Protein AF-A0A929DJB5-F1 (afdb_monomer_lite)

Structure (mmCIF, N/CA/C/O backbone):
data_AF-A0A929DJB5-F1
#
_entry.id   AF-A0A929DJB5-F1
#
loop_
_atom_site.group_PDB
_atom_site.id
_atom_site.type_symbol
_atom_site.label_atom_id
_atom_site.label_alt_id
_atom_site.label_comp_id
_atom_site.label_asym_id
_atom_site.label_entity_id
_atom_site.label_seq_id
_atom_site.pdbx_PDB_ins_code
_atom_site.Cartn_x
_atom_site.Cartn_y
_atom_site.Cartn_z
_atom_site.occupancy
_atom_site.B_iso_or_equiv
_atom_site.auth_seq_id
_atom_site.auth_comp_id
_atom_site.auth_asym_id
_atom_site.auth_atom_id
_atom_site.pdbx_PDB_model_num
ATOM 1 N N . MET A 1 1 ? 4.868 -9.855 -59.756 1.00 59.44 1 MET A N 1
ATOM 2 C CA . MET A 1 1 ? 4.004 -10.099 -58.573 1.00 59.44 1 MET A CA 1
ATOM 3 C C . MET A 1 1 ? 4.713 -10.817 -57.414 1.00 59.44 1 MET A C 1
ATOM 5 O O . MET A 1 1 ? 4.419 -10.492 -56.273 1.00 59.44 1 MET A O 1
ATOM 9 N N . LYS A 1 2 ? 5.665 -11.741 -57.658 1.00 66.25 2 LYS A N 1
ATOM 10 C CA . LYS A 1 2 ? 6.458 -12.391 -56.586 1.00 66.25 2 LYS A CA 1
ATOM 11 C C . LYS A 1 2 ? 7.333 -11.412 -55.784 1.00 66.25 2 LYS A C 1
ATOM 13 O O . LYS A 1 2 ? 7.277 -11.431 -54.563 1.00 66.25 2 LYS A O 1
ATOM 18 N N . THR A 1 3 ? 8.041 -10.510 -56.461 1.00 69.69 3 THR A N 1
ATOM 19 C CA . THR A 1 3 ? 8.909 -9.494 -55.836 1.00 69.69 3 THR A CA 1
ATOM 20 C C . THR A 1 3 ? 8.137 -8.530 -54.935 1.00 69.69 3 THR A C 1
ATOM 22 O O . THR A 1 3 ? 8.522 -8.310 -53.796 1.00 69.69 3 THR A O 1
ATOM 25 N N . MET A 1 4 ? 6.982 -8.035 -55.385 1.00 75.31 4 MET A N 1
ATOM 26 C CA . MET A 1 4 ? 6.136 -7.127 -54.595 1.00 75.31 4 MET A CA 1
ATOM 27 C C . MET A 1 4 ? 5.583 -7.785 -53.318 1.00 75.31 4 MET A C 1
ATOM 29 O O . MET A 1 4 ? 5.530 -7.151 -52.269 1.00 75.31 4 MET A O 1
ATOM 33 N N . LYS A 1 5 ? 5.253 -9.085 -53.377 1.00 78.06 5 LYS A N 1
ATOM 34 C CA . LYS A 1 5 ? 4.843 -9.869 -52.201 1.00 78.06 5 LYS A CA 1
ATOM 35 C C . LYS A 1 5 ? 6.007 -10.082 -51.222 1.00 78.06 5 LYS A C 1
ATOM 37 O O . LYS A 1 5 ? 5.787 -10.063 -50.019 1.00 78.06 5 LYS A O 1
ATOM 42 N N . GLN A 1 6 ? 7.236 -10.236 -51.721 1.00 79.56 6 GLN A N 1
ATOM 43 C CA . GLN A 1 6 ? 8.436 -10.364 -50.885 1.00 79.56 6 GLN A CA 1
ATOM 44 C C . GLN A 1 6 ? 8.779 -9.060 -50.153 1.00 79.56 6 GLN A C 1
ATOM 46 O O . GLN A 1 6 ? 9.038 -9.102 -48.954 1.00 79.56 6 GLN A O 1
ATOM 51 N N . TYR A 1 7 ? 8.706 -7.905 -50.826 1.00 86.69 7 TYR A N 1
ATOM 52 C CA . TYR A 1 7 ? 8.911 -6.606 -50.172 1.00 86.69 7 TYR A CA 1
ATOM 53 C C . TYR A 1 7 ? 7.843 -6.313 -49.116 1.00 86.69 7 TYR A C 1
ATOM 55 O O . TYR A 1 7 ? 8.171 -5.816 -48.044 1.00 86.69 7 TYR A O 1
ATOM 63 N N . PHE A 1 8 ? 6.586 -6.682 -49.380 1.00 88.12 8 PHE A N 1
ATOM 64 C CA . PHE A 1 8 ? 5.506 -6.535 -48.405 1.00 88.12 8 PHE A CA 1
ATOM 65 C C . PHE A 1 8 ? 5.737 -7.394 -47.154 1.00 88.12 8 PHE A C 1
ATOM 67 O O . PHE A 1 8 ? 5.643 -6.894 -46.038 1.00 88.12 8 PHE A O 1
ATOM 74 N N . VAL A 1 9 ? 6.110 -8.668 -47.325 1.00 88.44 9 VAL A N 1
ATOM 75 C CA . VAL A 1 9 ? 6.434 -9.557 -46.195 1.00 88.44 9 VAL A CA 1
ATOM 76 C C . VAL A 1 9 ? 7.629 -9.025 -45.402 1.00 88.44 9 VAL A C 1
ATOM 78 O O . VAL A 1 9 ? 7.582 -8.996 -44.177 1.00 88.44 9 VAL A O 1
ATOM 81 N N . MET A 1 10 ? 8.673 -8.546 -46.079 1.00 89.19 10 MET A N 1
ATOM 82 C CA . MET A 1 10 ? 9.853 -7.988 -45.417 1.00 89.19 10 MET A CA 1
ATOM 83 C C . MET A 1 10 ? 9.529 -6.705 -44.632 1.00 89.19 10 MET A C 1
ATOM 85 O O . MET A 1 10 ? 10.013 -6.542 -43.515 1.00 89.19 10 MET A O 1
ATOM 89 N N . ALA A 1 11 ? 8.672 -5.828 -45.167 1.00 89.69 11 ALA A N 1
ATOM 90 C CA . ALA A 1 11 ? 8.227 -4.617 -44.477 1.00 89.69 11 ALA A CA 1
ATOM 91 C C . ALA A 1 11 ? 7.398 -4.933 -43.221 1.00 89.69 11 ALA A C 1
ATOM 93 O O . ALA A 1 11 ? 7.592 -4.300 -42.188 1.00 89.69 11 ALA A O 1
ATOM 94 N N . VAL A 1 12 ? 6.524 -5.945 -43.279 1.00 89.88 12 VAL A N 1
ATOM 95 C CA . VAL A 1 12 ? 5.746 -6.403 -42.115 1.00 89.88 12 VAL A CA 1
ATOM 96 C C . VAL A 1 12 ? 6.660 -6.979 -41.029 1.00 89.88 12 VAL A C 1
ATOM 98 O O . VAL A 1 12 ? 6.481 -6.665 -39.857 1.00 89.88 12 VAL A O 1
ATOM 101 N N . VAL A 1 13 ? 7.676 -7.763 -41.400 1.00 88.69 13 VAL A N 1
ATOM 102 C CA . VAL A 1 13 ? 8.656 -8.311 -40.443 1.00 88.69 13 VAL A CA 1
ATOM 103 C C . VAL A 1 13 ? 9.468 -7.199 -39.769 1.00 88.69 13 VAL A C 1
ATOM 105 O O . VAL A 1 13 ? 9.653 -7.230 -38.554 1.00 88.69 13 VAL A O 1
ATOM 108 N N . LEU A 1 14 ? 9.897 -6.186 -40.527 1.00 85.81 14 LEU A N 1
ATOM 109 C CA . LEU A 1 14 ? 10.575 -5.000 -39.988 1.00 85.81 14 LEU A CA 1
ATOM 110 C C . LEU A 1 14 ? 9.689 -4.209 -39.016 1.00 85.81 14 LEU A C 1
ATOM 112 O O . LEU A 1 14 ? 10.177 -3.756 -37.984 1.00 85.81 14 LEU A O 1
ATOM 116 N N . LEU A 1 15 ? 8.391 -4.086 -39.310 1.00 85.00 15 LEU A N 1
ATOM 117 C CA . LEU A 1 15 ? 7.436 -3.398 -38.438 1.00 85.00 15 LEU A CA 1
ATOM 118 C C . LEU A 1 15 ? 7.248 -4.125 -37.096 1.00 85.00 15 LEU A C 1
ATOM 120 O O . LEU A 1 15 ? 7.125 -3.482 -36.060 1.00 85.00 15 LEU A O 1
ATOM 124 N N . ILE A 1 16 ? 7.251 -5.462 -37.112 1.00 82.25 16 ILE A N 1
ATOM 125 C CA . ILE A 1 16 ? 7.115 -6.295 -35.907 1.00 82.25 16 ILE A CA 1
ATOM 126 C C . ILE A 1 16 ? 8.370 -6.194 -35.028 1.00 82.25 16 ILE A C 1
ATOM 128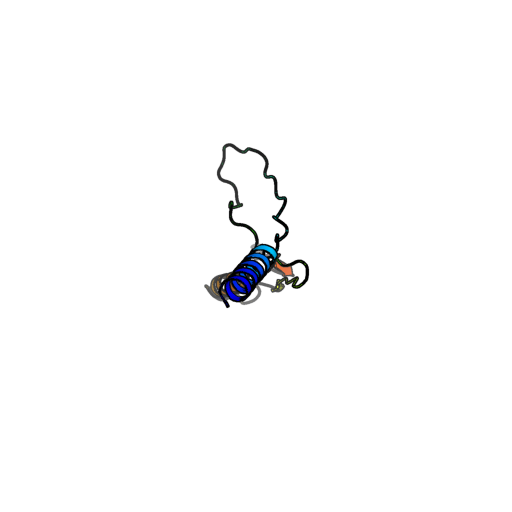 O O . ILE A 1 16 ? 8.261 -6.104 -33.808 1.00 82.25 16 ILE A O 1
ATOM 132 N N . LEU A 1 17 ? 9.559 -6.166 -35.635 1.00 78.69 17 LEU A N 1
ATOM 133 C CA . LEU A 1 17 ? 10.830 -6.084 -34.904 1.00 78.69 17 LEU A CA 1
ATOM 134 C C . LEU A 1 17 ? 11.082 -4.706 -34.272 1.00 78.69 17 LEU A C 1
ATOM 136 O O . LEU A 1 17 ? 11.775 -4.620 -33.263 1.00 78.69 17 LEU A O 1
ATOM 140 N N . ALA A 1 18 ? 10.504 -3.636 -34.824 1.00 78.00 18 ALA A N 1
ATOM 141 C CA . ALA A 1 18 ? 10.603 -2.289 -34.261 1.00 78.00 18 ALA A CA 1
ATOM 142 C C . ALA A 1 18 ? 9.723 -2.069 -33.009 1.00 78.00 18 ALA A C 1
ATOM 144 O O . ALA A 1 18 ? 9.832 -1.029 -32.367 1.00 78.00 18 ALA A O 1
ATOM 145 N N . GLY A 1 19 ? 8.860 -3.028 -32.650 1.00 72.12 19 GLY A N 1
ATOM 146 C CA . GLY A 1 19 ? 7.927 -2.925 -31.521 1.00 72.12 19 GLY A CA 1
ATOM 147 C C . GLY A 1 19 ? 8.498 -3.277 -30.141 1.00 72.12 19 GLY A C 1
ATOM 148 O O . GLY A 1 19 ? 7.738 -3.311 -29.175 1.00 72.12 19 GLY A O 1
ATOM 149 N N . CYS A 1 20 ? 9.797 -3.561 -30.013 1.00 63.72 20 CYS A N 1
ATOM 150 C CA . CYS A 1 20 ? 10.406 -3.838 -28.711 1.00 63.72 20 CYS A CA 1
ATOM 151 C C . CYS A 1 20 ? 10.582 -2.544 -27.900 1.00 63.72 20 CYS A C 1
ATOM 153 O O . CYS A 1 20 ? 11.619 -1.890 -27.981 1.00 63.72 20 CYS A O 1
ATOM 155 N N . ASN A 1 21 ? 9.584 -2.195 -27.086 1.00 65.94 21 ASN A N 1
ATOM 156 C CA . ASN A 1 21 ? 9.757 -1.228 -26.004 1.00 65.94 21 ASN A CA 1
ATOM 157 C C . ASN A 1 21 ? 10.528 -1.889 -24.856 1.00 65.94 21 ASN A C 1
ATOM 159 O O . ASN A 1 21 ? 10.040 -2.828 -24.229 1.00 65.94 21 ASN A O 1
ATOM 163 N N . THR A 1 22 ? 11.728 -1.394 -24.568 1.00 62.03 22 THR A N 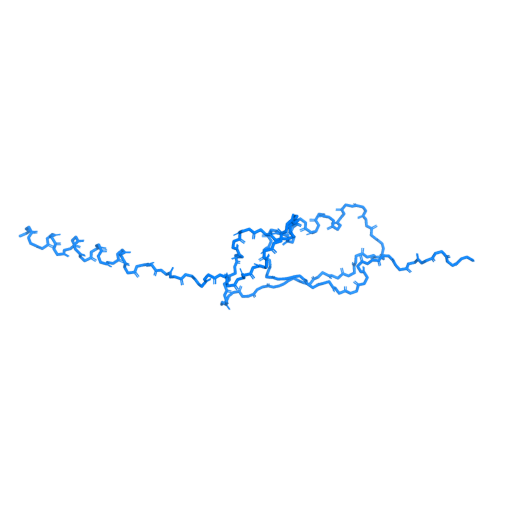1
ATOM 164 C CA . THR A 1 22 ? 12.453 -1.721 -23.337 1.00 62.03 22 THR A CA 1
ATOM 165 C C . THR A 1 22 ? 11.854 -0.902 -22.199 1.00 62.03 22 THR A C 1
ATOM 167 O O . THR A 1 22 ? 12.164 0.282 -22.061 1.00 62.03 22 THR A O 1
ATOM 170 N N . SER A 1 23 ? 10.967 -1.502 -21.405 1.00 62.81 23 SER A N 1
ATOM 171 C CA . SER A 1 23 ? 10.568 -0.913 -20.124 1.00 62.81 23 SER A CA 1
ATOM 172 C C . SER A 1 23 ? 11.809 -0.775 -19.234 1.00 62.81 23 SER A C 1
ATOM 174 O O . SER A 1 23 ? 12.631 -1.696 -19.222 1.00 62.81 23 SER A O 1
ATOM 176 N N . PRO A 1 24 ? 11.991 0.350 -18.518 1.00 60.81 24 PRO A N 1
ATOM 177 C CA . PRO A 1 24 ? 13.101 0.493 -17.589 1.00 60.81 24 PRO A CA 1
ATOM 178 C C . PRO A 1 24 ? 12.997 -0.590 -16.512 1.00 60.81 24 PRO A C 1
ATOM 180 O O . PRO A 1 24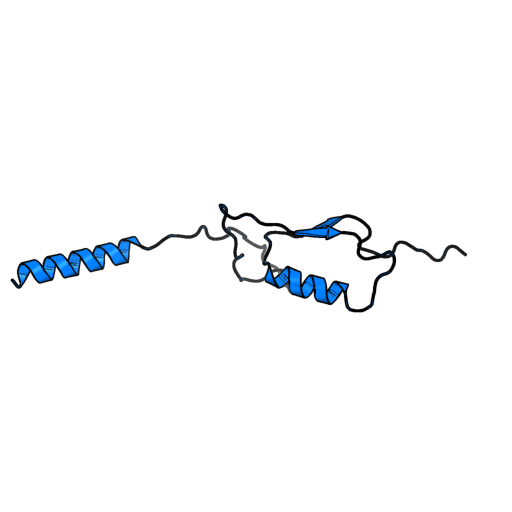 ? 12.023 -0.654 -15.766 1.00 60.81 24 PRO A O 1
ATOM 183 N N . GLU A 1 25 ? 13.993 -1.468 -16.469 1.00 62.19 25 GLU A N 1
ATOM 184 C CA . GLU A 1 25 ? 14.119 -2.493 -15.441 1.00 62.19 25 GLU A CA 1
ATOM 185 C C . GLU A 1 25 ? 14.407 -1.806 -14.099 1.00 62.19 25 GLU A C 1
ATOM 187 O O . GLU A 1 25 ? 15.232 -0.890 -14.020 1.00 62.19 25 GLU A O 1
ATOM 192 N N . ALA A 1 26 ? 13.694 -2.196 -13.042 1.00 63.84 26 ALA A N 1
ATOM 193 C CA . ALA A 1 26 ? 13.920 -1.635 -11.716 1.00 63.84 26 ALA A CA 1
ATOM 194 C C . ALA A 1 26 ? 15.331 -2.018 -11.225 1.00 63.84 26 ALA A C 1
ATOM 196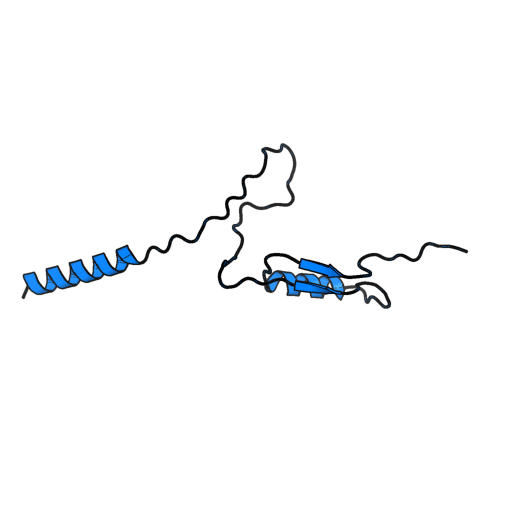 O O . ALA A 1 26 ? 15.594 -3.187 -10.960 1.00 63.84 26 ALA A O 1
ATOM 197 N N . ASP A 1 27 ? 16.233 -1.041 -11.069 1.00 70.19 27 ASP A N 1
ATOM 198 C CA . ASP A 1 27 ? 17.626 -1.245 -10.617 1.00 70.19 27 ASP A CA 1
ATOM 199 C C . ASP A 1 27 ? 17.732 -1.433 -9.089 1.00 70.19 27 ASP A C 1
ATOM 201 O O . ASP A 1 27 ? 18.528 -0.788 -8.403 1.00 70.19 27 ASP A O 1
ATOM 205 N N . PHE A 1 28 ? 16.888 -2.293 -8.512 1.00 74.56 28 PHE A N 1
ATOM 206 C CA . PHE A 1 28 ? 17.030 -2.683 -7.112 1.00 74.56 28 PHE A CA 1
ATOM 207 C C . PHE A 1 28 ? 18.043 -3.826 -7.001 1.00 74.56 28 PHE A C 1
ATOM 209 O O . PHE A 1 28 ? 17.765 -4.960 -7.383 1.00 74.56 28 PHE A O 1
ATOM 216 N N . LYS A 1 29 ? 19.228 -3.527 -6.458 1.00 79.50 29 LYS A N 1
ATOM 217 C CA . LYS A 1 29 ? 20.288 -4.508 -6.175 1.00 79.50 29 LYS A CA 1
ATOM 218 C C . LYS A 1 29 ? 20.333 -4.806 -4.673 1.00 79.50 29 LYS A C 1
ATOM 220 O O . LYS A 1 29 ? 21.030 -4.091 -3.947 1.00 79.50 29 LYS A O 1
ATOM 225 N N . PRO A 1 30 ? 19.587 -5.811 -4.178 1.00 76.44 30 PRO A N 1
ATOM 226 C CA . PRO A 1 30 ? 19.608 -6.138 -2.762 1.00 76.44 30 PRO A CA 1
ATOM 227 C C . PRO A 1 30 ? 20.976 -6.699 -2.344 1.00 76.44 30 PRO A C 1
ATOM 229 O O . PRO A 1 30 ? 21.630 -7.394 -3.128 1.00 76.44 30 PRO A O 1
ATOM 232 N N . PRO A 1 31 ? 21.417 -6.441 -1.104 1.00 82.19 31 PRO A N 1
ATOM 233 C CA . PRO A 1 31 ? 22.602 -7.085 -0.555 1.00 82.19 31 PRO A CA 1
ATOM 234 C C . PRO A 1 31 ? 22.387 -8.600 -0.405 1.00 82.19 31 PRO A C 1
ATOM 2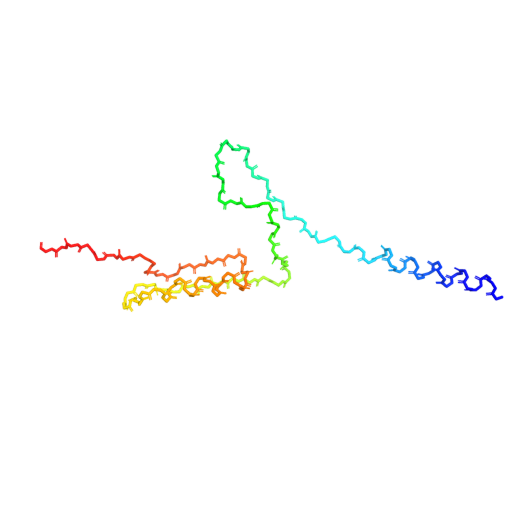36 O O . PRO A 1 31 ? 21.289 -9.064 -0.083 1.00 82.19 31 PRO A O 1
ATOM 239 N N . ALA A 1 32 ? 23.453 -9.377 -0.610 1.00 81.81 32 ALA A N 1
ATOM 240 C CA . ALA A 1 32 ? 23.436 -10.812 -0.338 1.00 81.81 32 ALA A CA 1
ATOM 241 C C . ALA A 1 32 ? 23.183 -11.046 1.158 1.00 81.81 32 ALA A C 1
ATOM 243 O O . ALA A 1 32 ? 23.873 -10.467 1.999 1.00 81.81 32 ALA A O 1
ATOM 244 N N . THR A 1 33 ? 22.180 -11.864 1.485 1.00 84.06 33 THR A N 1
ATOM 245 C CA . THR A 1 33 ? 21.777 -12.106 2.874 1.00 84.06 33 THR A CA 1
ATOM 246 C C . THR A 1 33 ? 21.444 -13.581 3.091 1.00 84.06 33 THR A C 1
ATOM 248 O O . THR A 1 33 ? 20.760 -14.181 2.267 1.00 84.06 33 THR A O 1
ATOM 251 N N . ASP A 1 34 ? 21.878 -14.146 4.220 1.00 86.75 34 ASP A N 1
ATOM 252 C CA . ASP A 1 34 ? 21.673 -15.566 4.567 1.00 86.75 34 ASP A CA 1
ATOM 253 C C . ASP A 1 34 ? 20.299 -15.854 5.210 1.00 86.75 34 ASP A C 1
ATOM 255 O O . ASP A 1 34 ? 20.011 -16.977 5.626 1.00 86.75 34 ASP A O 1
ATOM 259 N N . THR A 1 35 ? 19.438 -14.840 5.335 1.00 89.88 35 THR A N 1
ATOM 260 C CA . THR A 1 35 ? 18.117 -14.936 5.975 1.00 89.88 35 THR A CA 1
ATOM 261 C C . THR A 1 35 ? 16.988 -14.625 4.996 1.00 89.88 35 THR A C 1
ATOM 263 O O . THR A 1 35 ? 17.210 -14.054 3.929 1.00 89.88 35 THR A O 1
ATOM 266 N N . ALA A 1 36 ? 15.754 -14.997 5.350 1.00 84.75 36 ALA A N 1
ATOM 267 C CA . ALA A 1 36 ? 14.577 -14.631 4.567 1.00 84.75 36 ALA A CA 1
ATOM 268 C C . ALA A 1 36 ? 14.410 -13.106 4.529 1.00 84.75 36 ALA A C 1
ATOM 270 O O . ALA A 1 36 ? 14.423 -12.451 5.573 1.00 84.75 36 ALA A O 1
ATOM 271 N N . GLN A 1 37 ? 14.237 -12.561 3.326 1.00 83.88 37 GLN A N 1
ATOM 272 C CA . GLN A 1 37 ? 14.147 -11.123 3.106 1.00 83.88 37 GLN A CA 1
ATOM 273 C C . GLN A 1 37 ? 12.703 -10.680 2.853 1.00 83.88 37 GLN A C 1
ATOM 275 O O . GLN A 1 37 ? 11.925 -11.432 2.264 1.00 83.88 37 GLN A O 1
ATOM 280 N N . PRO A 1 38 ? 12.326 -9.455 3.255 1.00 83.62 38 PRO A N 1
ATOM 281 C CA . PRO A 1 38 ? 10.988 -8.913 3.032 1.00 83.62 38 PRO A CA 1
ATOM 282 C C . PRO A 1 38 ? 10.788 -8.361 1.605 1.00 83.62 38 PRO A C 1
ATOM 284 O O . PRO A 1 38 ? 9.945 -7.491 1.404 1.00 83.62 38 PRO A O 1
ATOM 287 N N . TRP A 1 39 ? 11.554 -8.831 0.617 1.00 82.81 39 TRP A N 1
ATOM 288 C CA . TRP A 1 39 ? 11.419 -8.459 -0.794 1.00 82.81 39 TRP A CA 1
ATOM 289 C C . TRP A 1 39 ? 11.398 -9.699 -1.689 1.00 82.81 39 TRP A C 1
ATOM 291 O O . TRP A 1 39 ? 11.933 -10.750 -1.343 1.00 82.81 39 TRP A O 1
ATOM 301 N N . THR A 1 40 ? 10.764 -9.568 -2.851 1.00 80.44 40 THR A N 1
ATOM 302 C CA . THR A 1 40 ? 10.619 -10.630 -3.855 1.00 80.44 40 THR A CA 1
ATOM 303 C C . THR A 1 40 ? 11.389 -10.285 -5.126 1.00 80.44 40 THR A C 1
ATOM 305 O O . THR A 1 40 ? 11.642 -9.114 -5.383 1.00 80.44 40 THR A O 1
ATOM 308 N N . GLU A 1 41 ? 11.676 -11.278 -5.970 1.00 78.25 41 GLU A N 1
ATOM 309 C CA . GLU A 1 41 ? 12.248 -11.069 -7.318 1.00 78.25 41 GLU A CA 1
ATOM 310 C C . GLU A 1 41 ? 11.250 -10.449 -8.314 1.00 78.25 41 GLU A C 1
ATOM 312 O O . GLU A 1 41 ? 11.605 -10.106 -9.439 1.00 78.25 41 GLU A O 1
ATOM 317 N N . GLN A 1 42 ? 9.979 -10.321 -7.923 1.00 79.06 42 GLN A N 1
ATOM 318 C CA . GLN A 1 42 ? 8.945 -9.755 -8.775 1.00 79.06 42 GLN A CA 1
ATOM 319 C C . GLN A 1 42 ? 9.196 -8.263 -9.017 1.00 79.06 42 GLN A C 1
ATOM 321 O O . GLN A 1 42 ? 9.278 -7.479 -8.072 1.00 79.06 42 GLN A O 1
ATOM 326 N N . ALA A 1 43 ? 9.269 -7.878 -10.293 1.00 76.81 43 ALA A N 1
ATOM 327 C CA . ALA A 1 43 ? 9.367 -6.481 -10.686 1.00 76.81 43 ALA A CA 1
ATOM 328 C C . ALA A 1 43 ? 8.142 -5.688 -10.205 1.00 76.81 43 ALA A C 1
ATOM 330 O O . ALA A 1 43 ? 7.006 -6.177 -10.252 1.00 76.81 43 ALA A O 1
ATOM 331 N N . PHE A 1 44 ? 8.374 -4.448 -9.774 1.00 77.50 44 PHE A N 1
ATOM 332 C CA . PHE A 1 44 ? 7.291 -3.512 -9.500 1.00 77.50 44 PHE A CA 1
ATOM 333 C C . PHE A 1 44 ? 6.496 -3.266 -10.783 1.00 77.50 44 PHE A C 1
ATOM 335 O O . PHE A 1 44 ? 7.067 -3.114 -11.860 1.00 77.50 44 PHE A O 1
ATOM 342 N N . LYS A 1 45 ? 5.168 -3.215 -10.671 1.00 79.44 45 LYS A N 1
ATOM 343 C CA . LYS A 1 45 ? 4.313 -2.772 -11.773 1.00 79.44 45 LYS A CA 1
ATOM 344 C C . LYS A 1 45 ? 4.222 -1.247 -11.745 1.00 79.44 45 LYS A C 1
ATOM 346 O O . LYS A 1 45 ? 3.179 -0.704 -11.404 1.00 79.44 45 LYS A O 1
ATOM 351 N N . ASN A 1 46 ? 5.338 -0.593 -12.044 1.00 79.38 46 ASN A N 1
ATOM 352 C CA . ASN A 1 46 ? 5.468 0.856 -12.051 1.00 79.38 46 ASN A CA 1
ATOM 353 C C . ASN A 1 46 ? 5.587 1.386 -13.486 1.00 79.38 46 ASN A C 1
ATOM 355 O O . ASN A 1 46 ? 6.242 0.786 -14.337 1.00 79.38 46 ASN A O 1
ATOM 359 N N . ASP A 1 47 ? 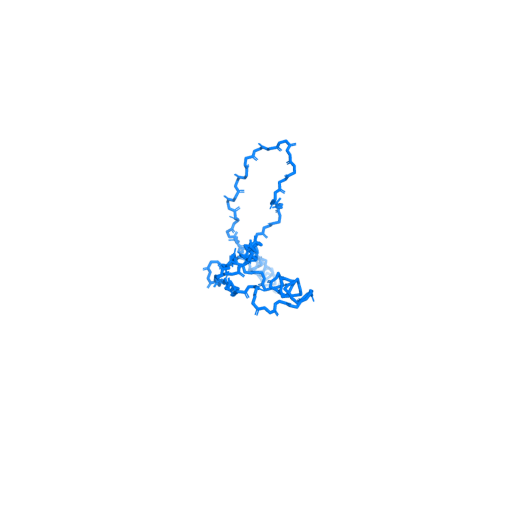4.986 2.541 -13.740 1.00 83.94 47 ASP A N 1
ATOM 360 C CA . ASP A 1 47 ? 5.244 3.340 -14.935 1.00 83.94 47 ASP A CA 1
ATOM 361 C C . ASP A 1 47 ? 5.610 4.756 -14.467 1.00 83.94 47 ASP A C 1
ATOM 363 O O . ASP A 1 47 ? 4.804 5.399 -13.794 1.00 83.94 47 ASP A O 1
ATOM 367 N N . PRO A 1 48 ? 6.814 5.273 -14.780 1.00 83.25 48 PRO A N 1
ATOM 368 C CA . PRO A 1 48 ? 7.203 6.628 -14.396 1.00 83.25 48 PRO A CA 1
ATOM 369 C C . PRO A 1 48 ? 6.251 7.730 -14.884 1.00 83.25 48 PRO A C 1
ATOM 371 O O . PRO A 1 48 ? 6.266 8.822 -14.316 1.00 83.25 48 PRO A O 1
ATOM 374 N N . MET A 1 49 ? 5.465 7.481 -15.937 1.00 88.25 49 MET A N 1
ATOM 375 C CA . MET A 1 49 ? 4.453 8.414 -16.440 1.00 88.25 49 MET A CA 1
ATOM 376 C C . MET A 1 49 ? 3.109 8.297 -15.705 1.00 88.25 49 MET A C 1
ATOM 378 O O . MET A 1 49 ? 2.365 9.275 -15.693 1.00 88.25 49 MET A O 1
ATOM 382 N N . ASP A 1 50 ? 2.842 7.170 -15.035 1.00 87.00 50 ASP A N 1
ATOM 383 C CA . ASP A 1 50 ? 1.611 6.885 -14.285 1.00 87.00 50 ASP A CA 1
ATOM 384 C C . ASP A 1 50 ? 1.922 6.569 -12.808 1.00 87.00 50 ASP A C 1
ATOM 386 O O . ASP A 1 50 ? 1.692 5.469 -12.308 1.00 87.00 50 ASP A O 1
ATOM 390 N N . PHE A 1 51 ? 2.453 7.560 -12.088 1.00 88.12 51 PHE A N 1
ATOM 391 C CA . PHE A 1 51 ? 2.808 7.417 -10.674 1.00 88.12 51 PHE A CA 1
ATOM 392 C C . PHE A 1 51 ? 1.586 7.472 -9.744 1.00 88.12 51 PHE A C 1
ATOM 394 O O . PHE A 1 51 ? 0.824 8.445 -9.770 1.00 88.12 51 PHE A O 1
ATOM 401 N N . GLN A 1 52 ? 1.438 6.489 -8.849 1.00 91.69 52 GLN A N 1
ATOM 402 C CA . GLN A 1 52 ? 0.321 6.398 -7.912 1.00 91.69 52 GLN A CA 1
ATOM 403 C C . GLN A 1 52 ? 0.748 6.024 -6.482 1.00 91.69 52 GLN A C 1
ATOM 405 O O . GLN A 1 52 ? 1.596 5.188 -6.197 1.00 91.69 52 GLN A O 1
ATOM 410 N N . PHE A 1 53 ? 0.102 6.625 -5.494 1.00 94.38 53 PHE A N 1
ATOM 411 C CA . PHE A 1 53 ? 0.357 6.273 -4.102 1.00 94.38 53 PHE A CA 1
ATOM 412 C C . PHE A 1 53 ? -0.926 6.346 -3.298 1.00 94.38 53 PHE A C 1
ATOM 414 O O . PHE A 1 53 ? -1.886 7.021 -3.676 1.00 94.38 53 PHE A O 1
ATOM 421 N N . ALA A 1 54 ? -0.947 5.630 -2.180 1.00 96.88 54 ALA A N 1
ATOM 422 C CA . ALA A 1 54 ? -2.100 5.598 -1.300 1.00 96.88 54 ALA A CA 1
ATOM 423 C C . ALA A 1 54 ? -1.781 6.250 0.040 1.00 96.88 54 ALA A C 1
ATOM 425 O O . ALA A 1 54 ? -0.717 6.028 0.618 1.00 96.88 54 ALA A O 1
ATOM 426 N N . ILE A 1 55 ? -2.747 7.002 0.558 1.00 96.56 55 ILE A N 1
ATOM 427 C CA . ILE A 1 55 ? -2.735 7.492 1.932 1.00 96.56 55 ILE A CA 1
ATOM 428 C C . ILE A 1 55 ? -3.803 6.727 2.708 1.00 96.56 55 ILE A C 1
ATOM 430 O O . ILE A 1 55 ? -4.960 6.668 2.289 1.00 96.56 55 ILE A O 1
ATOM 434 N N . VAL A 1 56 ? -3.417 6.141 3.836 1.00 95.88 56 VAL A N 1
ATOM 435 C CA . VAL A 1 56 ? -4.322 5.462 4.766 1.00 95.88 56 VAL A CA 1
ATOM 436 C C . VAL A 1 56 ? -4.326 6.250 6.071 1.00 95.88 56 VAL A C 1
ATOM 438 O O . VAL A 1 56 ? -3.274 6.451 6.670 1.00 95.88 56 VAL A O 1
ATOM 441 N N . SER A 1 57 ? -5.492 6.736 6.491 1.00 91.81 57 SER A N 1
ATOM 442 C CA . SER A 1 57 ? -5.638 7.466 7.754 1.00 91.81 57 SER A CA 1
ATOM 443 C C . SER A 1 57 ? -5.805 6.521 8.949 1.00 91.81 57 SER A C 1
ATOM 445 O O . SER A 1 57 ? -5.938 5.308 8.766 1.00 91.81 57 SER A O 1
ATOM 447 N N . ASP A 1 58 ? -5.846 7.109 10.144 1.00 92.56 58 ASP A N 1
ATOM 448 C CA . ASP A 1 58 ? -6.157 6.553 11.463 1.00 92.56 58 ASP A CA 1
ATOM 449 C C . ASP A 1 58 ? -6.834 5.174 11.416 1.00 92.56 58 ASP A C 1
ATOM 451 O O . ASP A 1 58 ? -7.942 4.991 10.897 1.00 92.56 58 ASP A O 1
ATOM 455 N N . ARG A 1 59 ? -6.152 4.179 11.984 1.00 91.94 59 ARG A N 1
ATOM 456 C CA . ARG A 1 59 ? -6.662 2.816 12.136 1.00 91.94 59 ARG A CA 1
ATOM 457 C C . ARG A 1 59 ? -7.456 2.651 13.435 1.00 91.94 59 ARG A C 1
ATOM 459 O O . ARG A 1 59 ? -8.336 1.786 13.480 1.00 91.94 59 ARG A O 1
ATOM 466 N N . THR A 1 60 ? -7.093 3.382 14.486 1.00 88.62 60 THR A N 1
ATOM 467 C CA . THR A 1 60 ? -7.685 3.274 15.830 1.00 88.62 60 THR A CA 1
ATOM 468 C C . THR A 1 60 ? -8.914 4.192 15.970 1.00 88.62 60 THR A C 1
ATOM 470 O O . THR A 1 60 ? -9.461 4.654 14.971 1.00 88.62 60 THR A O 1
ATOM 473 N N . GLY A 1 61 ? -9.441 4.387 17.186 1.00 83.38 61 GLY A N 1
ATOM 474 C CA . GLY A 1 61 ? -10.573 5.303 17.407 1.00 83.38 61 GLY A CA 1
ATOM 475 C C . GLY A 1 61 ? -11.938 4.741 16.984 1.00 83.38 61 GLY A C 1
ATOM 476 O O . GLY A 1 61 ? -12.727 5.410 16.324 1.00 83.38 61 GLY A O 1
ATOM 477 N N . GLY A 1 62 ? -12.234 3.493 17.364 1.00 85.19 62 GLY A N 1
ATOM 478 C CA . GLY A 1 62 ? -13.464 2.789 16.962 1.00 85.19 62 GLY A CA 1
ATOM 479 C C . GLY A 1 62 ? -13.222 1.671 15.947 1.00 85.19 62 GLY A C 1
ATOM 480 O O . GLY A 1 62 ? -14.102 1.338 15.146 1.00 85.19 62 GLY A O 1
ATOM 481 N N . MET A 1 63 ? -12.020 1.084 15.971 1.00 89.56 63 MET A N 1
ATOM 482 C CA . MET A 1 63 ? -11.651 0.003 15.069 1.00 89.56 63 MET A CA 1
ATOM 483 C C . MET A 1 63 ? -12.625 -1.178 15.165 1.00 89.56 63 MET A C 1
ATOM 485 O O . MET A 1 63 ? -13.027 -1.616 16.242 1.00 89.56 63 MET A O 1
ATOM 489 N N . ARG A 1 64 ? -12.980 -1.736 14.006 1.00 93.00 64 ARG A N 1
ATOM 490 C CA . ARG A 1 64 ? -13.799 -2.949 13.907 1.00 93.00 64 ARG A CA 1
ATOM 491 C C . ARG A 1 64 ? -12.916 -4.125 13.496 1.00 93.00 64 ARG A C 1
ATOM 493 O O . ARG A 1 64 ? -12.205 -4.005 12.488 1.00 93.00 64 ARG A O 1
ATOM 500 N N . PRO A 1 65 ? -12.962 -5.264 14.213 1.00 93.06 65 PRO A N 1
ATOM 501 C CA . PRO A 1 65 ? -12.198 -6.450 13.846 1.00 93.06 65 PRO A CA 1
ATOM 502 C C . PRO A 1 65 ? -12.372 -6.822 12.366 1.00 93.06 65 PRO A C 1
ATOM 504 O O . PRO A 1 65 ? -13.479 -6.845 11.835 1.00 93.06 65 PRO A O 1
ATOM 507 N N . GLY A 1 66 ? -11.255 -7.072 11.678 1.00 94.12 66 GLY A N 1
ATOM 508 C CA . GLY A 1 66 ? -11.227 -7.501 10.274 1.00 94.12 66 GLY A CA 1
ATOM 509 C C . GLY A 1 66 ? -11.362 -6.397 9.213 1.00 94.12 66 GLY A C 1
ATOM 510 O O . GLY A 1 66 ? -10.921 -6.615 8.084 1.00 94.12 66 GLY A O 1
ATOM 511 N N . VAL A 1 67 ? -11.880 -5.205 9.538 1.00 94.19 67 VAL A N 1
ATOM 512 C CA . VAL A 1 67 ? -12.089 -4.131 8.542 1.00 94.19 67 VAL A CA 1
ATOM 513 C C . VAL A 1 67 ? -10.768 -3.615 7.976 1.00 94.19 67 VAL A C 1
ATOM 515 O O . VAL A 1 67 ? -10.616 -3.554 6.759 1.00 94.19 67 VAL A O 1
ATOM 518 N N . PHE A 1 68 ? -9.786 -3.330 8.835 1.00 93.62 68 PHE A N 1
ATOM 519 C CA . PHE A 1 68 ? -8.469 -2.863 8.389 1.00 93.62 68 PHE A CA 1
ATOM 520 C C . PHE A 1 68 ? -7.766 -3.894 7.492 1.00 93.62 68 PHE A C 1
ATOM 522 O O . PHE A 1 68 ? -7.268 -3.557 6.426 1.00 93.62 68 PHE A O 1
ATOM 529 N N . ARG A 1 69 ? -7.813 -5.184 7.856 1.00 94.69 69 ARG A N 1
ATOM 530 C CA . ARG A 1 69 ? -7.259 -6.272 7.027 1.00 94.69 69 ARG A CA 1
ATOM 531 C C . ARG A 1 69 ? -7.923 -6.330 5.649 1.00 94.69 69 ARG A C 1
ATOM 533 O O . ARG A 1 69 ? -7.239 -6.513 4.642 1.00 94.69 69 ARG A O 1
ATOM 540 N N . LYS A 1 70 ? -9.249 -6.172 5.596 1.00 96.94 70 LYS A N 1
ATOM 541 C CA . LYS A 1 70 ? -9.985 -6.112 4.330 1.00 96.94 70 LYS A CA 1
ATOM 542 C C . LYS A 1 70 ? -9.538 -4.908 3.498 1.00 96.94 70 LYS A C 1
ATOM 544 O O . LYS A 1 70 ? -9.284 -5.083 2.313 1.00 96.94 70 LYS A O 1
ATOM 549 N N . ALA A 1 71 ? -9.382 -3.734 4.113 1.00 95.38 71 ALA A N 1
ATOM 550 C CA . ALA A 1 71 ? -8.882 -2.535 3.441 1.00 95.38 71 ALA A CA 1
ATOM 551 C C . ALA A 1 71 ? -7.470 -2.742 2.868 1.00 95.38 71 ALA A C 1
ATOM 553 O O . ALA A 1 71 ? -7.264 -2.474 1.692 1.00 95.38 71 ALA A O 1
ATOM 554 N N . VAL A 1 72 ? -6.542 -3.326 3.636 1.00 95.81 72 VAL A N 1
ATOM 555 C CA . VAL A 1 72 ? -5.191 -3.686 3.156 1.00 95.81 72 VAL A CA 1
ATOM 556 C C . VAL A 1 72 ? -5.253 -4.648 1.966 1.00 95.81 72 VAL A C 1
ATOM 558 O O . VAL A 1 72 ? -4.528 -4.481 0.993 1.00 95.81 72 VAL A O 1
ATOM 561 N N . THR A 1 73 ? -6.160 -5.628 1.995 1.00 97.38 73 THR A N 1
ATOM 562 C CA . THR A 1 73 ? -6.333 -6.553 0.862 1.00 97.38 73 THR A CA 1
ATOM 563 C C . THR A 1 73 ? -6.769 -5.814 -0.404 1.00 97.38 73 THR A C 1
ATOM 565 O O . THR A 1 73 ? -6.262 -6.109 -1.478 1.00 97.38 73 THR A O 1
ATOM 568 N N . GLN A 1 74 ? -7.690 -4.851 -0.289 1.00 97.00 74 GLN A N 1
ATOM 569 C CA . GLN A 1 74 ? -8.115 -4.026 -1.426 1.00 97.00 74 GLN A CA 1
ATOM 570 C C . GLN A 1 74 ? -6.996 -3.095 -1.898 1.00 97.00 74 GLN A C 1
ATOM 572 O O . GLN A 1 74 ? -6.766 -2.976 -3.095 1.00 97.00 74 GLN A O 1
ATOM 577 N N . LEU A 1 75 ? -6.267 -2.485 -0.965 1.00 96.38 75 LEU A N 1
ATOM 578 C CA . LEU A 1 75 ? -5.130 -1.621 -1.254 1.00 96.38 75 LEU A CA 1
ATOM 579 C C . LEU A 1 75 ? -4.048 -2.348 -2.065 1.00 96.38 75 LEU A C 1
ATOM 581 O O . LEU A 1 75 ? -3.550 -1.802 -3.044 1.00 96.38 75 LEU A O 1
ATOM 585 N N . ASN A 1 76 ? -3.755 -3.606 -1.729 1.00 93.31 76 ASN A N 1
ATOM 586 C CA . ASN A 1 76 ? -2.802 -4.428 -2.478 1.00 93.31 76 ASN A CA 1
ATOM 587 C C . ASN A 1 76 ? -3.226 -4.660 -3.942 1.00 93.31 76 ASN A C 1
ATOM 589 O O . ASN A 1 76 ? -2.364 -4.838 -4.799 1.00 93.31 76 ASN A O 1
ATOM 593 N N . LEU A 1 77 ? -4.532 -4.648 -4.252 1.00 94.44 77 LEU A N 1
ATOM 594 C CA . LEU A 1 77 ? -5.028 -4.782 -5.630 1.00 94.44 77 LEU A CA 1
ATOM 595 C C . LEU A 1 77 ? -4.775 -3.526 -6.467 1.00 94.44 77 LEU A C 1
ATOM 597 O O . LEU A 1 77 ? -4.666 -3.632 -7.686 1.00 94.44 77 LEU A O 1
ATOM 601 N N . LEU A 1 78 ? -4.683 -2.357 -5.826 1.00 93.00 78 LEU A N 1
ATOM 602 C CA . LEU A 1 78 ? -4.403 -1.094 -6.508 1.00 93.00 78 LEU A CA 1
ATOM 603 C C . LEU A 1 78 ? -2.950 -1.014 -6.986 1.00 93.00 78 LEU A C 1
ATOM 605 O O . LEU A 1 78 ? -2.683 -0.290 -7.934 1.00 93.00 78 LEU A O 1
ATOM 609 N N . GLN A 1 79 ? -2.043 -1.783 -6.369 1.00 91.12 79 GLN A N 1
ATOM 610 C CA . GLN A 1 79 ? -0.607 -1.810 -6.676 1.00 91.12 79 GLN A CA 1
ATOM 611 C C . GLN A 1 79 ? 0.049 -0.411 -6.679 1.00 91.12 79 GLN A C 1
ATOM 613 O O . GLN A 1 79 ? 0.694 -0.053 -7.662 1.00 91.12 79 GLN A O 1
ATOM 618 N N . PRO A 1 80 ? -0.118 0.404 -5.618 1.00 92.56 80 PRO A N 1
ATOM 619 C CA . PRO A 1 80 ? 0.568 1.691 -5.532 1.00 92.56 80 PRO A CA 1
ATOM 620 C C . PRO A 1 80 ? 2.085 1.501 -5.393 1.00 92.56 80 PRO A C 1
ATOM 622 O O . PRO A 1 80 ? 2.529 0.506 -4.814 1.00 92.56 80 PRO A O 1
ATOM 625 N N . GLU A 1 81 ? 2.877 2.482 -5.825 1.00 90.56 81 GLU A N 1
ATOM 626 C CA . GLU A 1 81 ? 4.334 2.469 -5.641 1.00 90.56 81 GLU A CA 1
ATOM 627 C C . GLU A 1 81 ? 4.724 2.494 -4.157 1.00 90.56 81 GLU A C 1
ATOM 629 O O . GLU A 1 81 ? 5.692 1.853 -3.750 1.00 90.56 81 GLU A O 1
ATOM 634 N N . PHE A 1 82 ? 3.961 3.216 -3.333 1.00 90.62 82 PHE A N 1
ATOM 635 C CA . PHE A 1 82 ? 4.098 3.181 -1.881 1.00 90.62 82 PHE A CA 1
ATOM 636 C C . PHE A 1 82 ? 2.796 3.572 -1.171 1.00 90.62 82 PHE A C 1
ATOM 638 O O . PHE A 1 82 ? 1.857 4.122 -1.754 1.00 90.62 82 PHE A O 1
ATOM 645 N N . VAL A 1 83 ? 2.753 3.285 0.130 1.00 95.38 83 VAL A N 1
ATOM 646 C CA . VAL A 1 83 ? 1.632 3.615 1.012 1.00 95.38 83 VAL A CA 1
ATOM 647 C C . VAL A 1 83 ? 2.142 4.484 2.153 1.00 95.38 83 VAL A C 1
ATOM 649 O O . VAL A 1 83 ? 3.106 4.126 2.828 1.00 95.38 83 VAL A O 1
ATOM 652 N N . MET A 1 84 ? 1.472 5.605 2.401 1.00 96.62 84 MET A N 1
ATOM 653 C CA . MET A 1 84 ? 1.704 6.459 3.561 1.00 96.62 84 MET A CA 1
ATOM 654 C C . MET A 1 84 ? 0.565 6.278 4.564 1.00 96.62 84 MET A C 1
ATOM 656 O O . MET A 1 84 ? -0.594 6.523 4.238 1.00 96.62 84 MET A O 1
ATOM 660 N N . SER A 1 85 ? 0.885 5.871 5.792 1.00 94.75 85 SER A N 1
ATOM 661 C CA . SER A 1 85 ? -0.080 5.913 6.894 1.00 94.75 85 SER A CA 1
ATOM 662 C C . SER A 1 85 ? 0.025 7.258 7.606 1.00 94.75 85 SER A C 1
ATOM 664 O O . SER A 1 85 ? 1.132 7.673 7.950 1.00 94.75 85 SER A O 1
ATOM 666 N N . VAL A 1 86 ? -1.100 7.923 7.853 1.00 94.62 86 VAL A N 1
ATOM 667 C CA . VAL A 1 86 ? -1.155 9.202 8.575 1.00 94.62 86 VAL A CA 1
ATOM 668 C C . VAL A 1 86 ? -2.041 9.043 9.802 1.00 94.62 86 VAL A C 1
ATOM 670 O O . VAL A 1 86 ? -3.167 8.575 9.675 1.00 94.62 86 VAL A O 1
ATOM 673 N N . GLY A 1 87 ? -1.515 9.441 10.963 1.00 91.12 87 GLY A N 1
ATOM 674 C CA . GLY A 1 87 ? -2.192 9.285 12.251 1.00 91.12 87 GLY A CA 1
ATOM 675 C C . GLY A 1 87 ? -2.181 7.843 12.769 1.00 91.12 87 GLY A C 1
ATOM 676 O O . GLY A 1 87 ? -1.837 6.905 12.051 1.00 91.12 87 GLY A O 1
ATOM 677 N N . ASP A 1 88 ? -2.472 7.693 14.058 1.00 91.38 88 ASP A N 1
ATOM 678 C CA . ASP A 1 88 ? -3.159 6.589 14.744 1.00 91.38 88 ASP A CA 1
ATOM 679 C C . ASP A 1 88 ? -3.172 5.191 14.088 1.00 91.38 88 ASP A C 1
ATOM 681 O O . ASP A 1 88 ? -4.197 4.517 13.975 1.00 91.38 88 ASP A O 1
ATOM 685 N N . LEU A 1 89 ? -2.003 4.701 13.672 1.00 92.12 89 LEU A N 1
ATOM 686 C CA . LEU A 1 89 ? -1.834 3.347 13.135 1.00 92.12 89 LEU A CA 1
ATOM 687 C C . LEU A 1 89 ? -1.803 2.280 14.245 1.00 92.12 89 LEU A C 1
ATOM 689 O O . LEU A 1 89 ? -2.136 1.110 14.013 1.00 92.12 89 LEU A O 1
ATOM 693 N N . ILE A 1 90 ? -1.373 2.676 15.442 1.00 89.50 90 ILE A N 1
ATOM 694 C CA . ILE A 1 90 ? -1.213 1.817 16.617 1.00 89.50 90 ILE A CA 1
ATOM 695 C C . ILE A 1 90 ? -2.053 2.342 17.777 1.00 89.50 90 ILE A C 1
ATOM 697 O O . ILE A 1 90 ? -2.283 3.542 17.892 1.00 89.50 90 ILE A O 1
ATOM 701 N N . GLU A 1 91 ? -2.493 1.432 18.643 1.00 86.12 91 GLU A N 1
ATOM 702 C CA . GLU A 1 91 ? -3.208 1.797 19.867 1.00 86.12 91 GLU A CA 1
ATOM 703 C C . GLU A 1 91 ? -2.243 2.481 20.841 1.00 86.12 91 GLU A C 1
ATOM 705 O O . GLU A 1 91 ? -1.210 1.913 21.199 1.00 86.12 91 GLU A O 1
ATOM 710 N N . GLY A 1 92 ? -2.573 3.711 21.239 1.00 81.56 92 GLY A N 1
ATOM 711 C CA . GLY A 1 92 ? -1.766 4.526 22.153 1.00 81.56 92 GLY A CA 1
ATOM 712 C C . GLY A 1 92 ? -2.247 4.514 23.605 1.00 81.56 92 GLY A C 1
ATOM 713 O O . GLY A 1 92 ? -1.571 5.062 24.472 1.00 81.56 92 GLY A O 1
ATOM 714 N N . TYR A 1 93 ? -3.404 3.909 23.893 1.00 72.75 93 TYR A N 1
ATOM 715 C CA . TYR A 1 93 ? -3.941 3.855 25.251 1.00 72.75 93 TYR A CA 1
ATOM 716 C C . TYR A 1 93 ? -3.135 2.868 26.100 1.00 72.75 93 TYR A C 1
ATOM 718 O O . TYR A 1 93 ? -3.286 1.653 25.992 1.00 72.75 93 TYR A O 1
ATOM 726 N N . THR A 1 94 ? -2.268 3.399 26.956 1.00 70.06 94 THR A N 1
ATOM 727 C CA . THR A 1 94 ? -1.648 2.644 28.045 1.00 70.06 94 THR A CA 1
ATOM 728 C C . THR A 1 94 ? -2.616 2.549 29.218 1.00 70.06 94 THR A C 1
ATOM 730 O O . THR A 1 94 ? -3.373 3.488 29.470 1.00 70.06 94 THR A O 1
ATOM 733 N N . GLU A 1 95 ? -2.581 1.453 29.979 1.00 68.12 95 GLU A N 1
ATOM 734 C CA . GLU A 1 95 ? -3.306 1.380 31.249 1.00 68.12 95 GLU A CA 1
ATOM 735 C C . GLU A 1 95 ? -2.667 2.333 32.268 1.00 68.12 95 GLU A C 1
ATOM 737 O O . GLU A 1 95 ? -1.761 1.976 33.014 1.00 68.12 95 GLU A O 1
ATOM 742 N N . SER A 1 96 ? -3.111 3.585 32.273 1.00 60.75 96 SER A N 1
ATOM 743 C CA . SER A 1 96 ? -2.885 4.513 33.376 1.00 60.75 96 SER A CA 1
ATOM 744 C C . SER A 1 96 ? -4.141 4.497 34.234 1.00 60.75 96 SER A C 1
ATOM 746 O O . SER A 1 96 ? -5.080 5.256 33.993 1.00 60.75 96 SER A O 1
ATOM 748 N N . ARG A 1 97 ? -4.173 3.563 35.185 1.00 55.09 97 ARG A N 1
ATOM 749 C CA . ARG A 1 97 ? -5.115 3.587 36.302 1.00 55.09 97 ARG A CA 1
ATOM 750 C C . ARG A 1 97 ? -4.426 4.139 37.540 1.00 55.09 97 ARG A C 1
ATOM 752 O O . ARG A 1 97 ? -3.261 3.753 37.771 1.00 55.09 97 ARG A O 1
#

pLDDT: mean 83.91, std 10.62, range [55.09, 97.38]

Foldseek 3Di:
DVVVVVVVVVVVVVVVVVPDDDDDFPPDDDDDDPDDDPDDPDTQPDDPVDAFEEEAEACDDDHDPPPVVVVVVVVVVVRHPYYHYYPHPDDPDDPPD

Radius of gyration: 24.98 Å; chains: 1; bounding box: 37×25×95 Å

Sequence (97 aa):
MKTMKQYFVMAVVLLILAGCNTSPEADFKPPATDTAQPWTEQAFKNDPMDFQFAIVSDRTGGMRPGVFRKAVTQLNLLQPEFVMSVGDLIEGYTESR

Secondary structure (DSSP, 8-state):
-HHHHHHHHHHHHHHHHTT---PPP----PPP-SS--S--SPPP---TTS--EEEEE---SS--TTHHHHHHHHHHHH--SEEEEES--S-------